Protein AF-A0A381VYI9-F1 (afdb_monomer)

pLDDT: mean 92.24, std 7.21, range [46.97, 98.44]

Organism: NCBI:txid408172

Radius of gyration: 20.83 Å; Cα contacts (8 Å, |Δi|>4): 143; chains: 1; bounding box: 58×43×57 Å

Foldseek 3Di:
DDDPDPDDDCVVVVVCVPDPVNVVVLVLLLVLLQLLLVLLLVLLLVLLCCLQPDDDPCSVVVLVVLCVLVVDDPVVLVVVLVVVCVVVVHDDDSVSLSVSLNSNLNNVSNVLQNVQSNVDDCVQLVVCVVVPDDPVCSCVPPVCVSCVVSSVVSSVVSSVVSSPPD

Nearest PDB structures (foldseek):
  8y5f-assembly1_C  TM=9.097E-01  e=6.927E-09  Escherichia coli
  7cad-assembly1_B  TM=8.964E-01  e=6.594E-07  Mycolicibacterium smegmatis MC2 155
  8ja7-assembly1_B  TM=8.468E-01  e=1.672E-06  Mycobacterium tuberculosis H37Rv
  8hpn-assembly1_B  TM=8.711E-01  e=1.516E-06  Mycolicibacterium smegmatis MC2 155
  8hpr-assembly1_B  TM=8.468E-01  e=4.454E-05  Mycolicibacterium smegmatis MC2 155

InterPro domains:
  IPR000515 ABC transporter type 1, transmembrane domain MetI-like [PF00528] (41-165)
  IPR000515 ABC transporter type 1, transmembrane domain MetI-like [PS50928] (26-166)
  IPR000515 ABC transporter type 1, transmembrane domain MetI-like [cd06261] (26-166)
  IPR035906 MetI-like superfamily [G3DSA:1.10.3720.10] (1-166)
  IPR035906 MetI-like superfamily [SSF161098] (3-166)
  IPR051789 Bacterial Polyamine Transport Permease [PTHR43848] (4-166)

Solvent-accessible surface area (backbone atoms only — not comparable to full-atom values): 9021 Å² total; per-residue (Å²): 136,81,75,94,69,89,68,96,69,66,62,63,58,56,54,53,72,68,36,63,71,58,53,54,51,50,53,48,40,52,51,36,9,53,53,18,10,52,51,15,32,54,52,10,50,55,49,20,48,49,69,69,75,52,88,64,87,62,55,69,58,55,52,50,60,53,41,44,55,76,74,49,57,64,69,60,48,53,54,49,51,52,51,48,35,56,77,70,69,50,76,88,45,72,64,56,52,27,53,50,40,22,55,57,30,26,36,59,15,27,55,46,29,32,58,40,52,67,76,46,72,64,64,62,54,51,53,36,42,75,73,68,44,51,77,68,54,32,36,65,72,49,49,45,67,70,35,37,67,34,52,53,50,24,32,55,50,26,23,50,55,39,52,73,55,131

Mean predicted aligned error: 5.41 Å

Structure (mmCIF, N/CA/C/O backbone):
data_AF-A0A381VYI9-F1
#
_entry.id   AF-A0A381VYI9-F1
#
loop_
_atom_site.group_PDB
_atom_site.id
_atom_site.type_symbol
_atom_site.label_atom_id
_atom_site.label_alt_id
_atom_site.label_comp_id
_atom_site.label_asym_id
_atom_site.label_entity_id
_atom_site.label_seq_id
_atom_site.pdbx_PDB_ins_code
_atom_site.Cartn_x
_atom_site.Cartn_y
_atom_site.Cartn_z
_atom_site.occupancy
_atom_site.B_iso_or_equiv
_atom_site.auth_seq_id
_atom_site.auth_comp_id
_atom_site.auth_asym_id
_atom_site.auth_atom_id
_atom_site.pdbx_PDB_model_num
ATOM 1 N N . MET A 1 1 ? 30.958 20.233 -20.851 1.00 46.97 1 MET A N 1
ATOM 2 C CA . MET A 1 1 ? 29.824 19.378 -21.259 1.00 46.97 1 MET A CA 1
ATOM 3 C C . MET A 1 1 ? 28.893 20.233 -22.103 1.00 46.97 1 MET A C 1
ATOM 5 O O . MET A 1 1 ? 28.283 21.141 -21.559 1.00 46.97 1 MET A O 1
ATOM 9 N N . GLN A 1 2 ? 28.881 20.048 -23.426 1.00 60.47 2 GLN A N 1
ATOM 10 C CA . GLN A 1 2 ? 27.918 20.734 -24.294 1.00 60.47 2 GLN A CA 1
ATOM 11 C C . GLN A 1 2 ? 26.556 20.057 -24.148 1.00 60.47 2 GLN A C 1
ATOM 13 O O . GLN A 1 2 ? 26.469 18.829 -24.145 1.00 60.47 2 GLN A O 1
ATOM 18 N N . PHE A 1 3 ? 25.509 20.863 -23.998 1.00 66.25 3 PHE A N 1
ATOM 19 C CA . PHE A 1 3 ? 24.137 20.375 -23.984 1.00 66.25 3 PHE A CA 1
ATOM 20 C C . PHE A 1 3 ? 23.830 19.711 -25.346 1.00 66.25 3 PHE A C 1
ATOM 22 O O . PHE A 1 3 ? 24.078 20.330 -26.378 1.00 66.25 3 PHE A O 1
ATOM 29 N N . PRO A 1 4 ? 23.296 18.475 -25.393 1.00 70.25 4 PRO A N 1
ATOM 30 C CA . PRO A 1 4 ? 23.114 17.689 -26.628 1.00 70.25 4 PRO A CA 1
ATOM 31 C C . PRO A 1 4 ? 21.932 18.146 -27.511 1.00 70.25 4 PRO A C 1
ATOM 33 O O . PRO A 1 4 ? 21.435 17.390 -28.356 1.00 70.25 4 PRO A O 1
ATOM 36 N N . ILE A 1 5 ? 21.430 19.359 -27.284 1.00 72.69 5 ILE A N 1
ATOM 37 C CA . ILE A 1 5 ? 20.379 20.004 -28.073 1.00 72.69 5 ILE A CA 1
ATOM 38 C C . ILE A 1 5 ? 21.047 21.092 -28.901 1.00 72.69 5 ILE A C 1
ATOM 40 O O . ILE A 1 5 ? 21.306 22.187 -28.415 1.00 72.69 5 ILE A O 1
ATOM 44 N N . THR A 1 6 ? 21.371 20.739 -30.139 1.00 73.50 6 THR A N 1
ATOM 45 C CA . THR A 1 6 ? 21.891 21.664 -31.145 1.00 73.50 6 THR A CA 1
ATOM 46 C C . THR A 1 6 ? 20.772 22.454 -31.822 1.00 73.50 6 THR A C 1
ATOM 48 O O . THR A 1 6 ? 21.005 23.608 -32.144 1.00 73.50 6 THR A O 1
ATOM 51 N N . ASP A 1 7 ? 19.558 21.891 -31.933 1.00 78.69 7 ASP A N 1
ATOM 52 C CA . ASP A 1 7 ? 18.386 22.528 -32.554 1.00 78.69 7 ASP A CA 1
ATOM 53 C C . ASP A 1 7 ? 17.057 22.037 -31.945 1.00 78.69 7 ASP A C 1
ATOM 55 O O . ASP A 1 7 ? 16.958 20.913 -31.435 1.00 78.69 7 ASP A O 1
ATOM 59 N N . TRP A 1 8 ? 16.005 22.860 -32.039 1.00 83.06 8 TRP A N 1
ATOM 60 C CA . TRP A 1 8 ? 14.633 22.466 -31.704 1.00 83.06 8 TRP A CA 1
ATOM 61 C C . TRP A 1 8 ? 14.066 21.570 -32.812 1.00 83.06 8 TRP A C 1
ATOM 63 O O . TRP A 1 8 ? 13.789 22.037 -33.914 1.00 83.06 8 TRP A O 1
ATOM 73 N N . THR A 1 9 ? 13.877 20.278 -32.529 1.00 86.94 9 THR A N 1
ATOM 74 C CA . THR A 1 9 ? 13.338 19.311 -33.499 1.00 86.94 9 THR A CA 1
ATOM 75 C C . THR A 1 9 ? 12.298 18.381 -32.878 1.00 86.94 9 THR A C 1
ATOM 77 O O . THR A 1 9 ? 12.468 17.873 -31.768 1.00 86.94 9 THR A O 1
ATOM 80 N N . PHE A 1 10 ? 11.228 18.106 -33.629 1.00 87.75 10 PHE A N 1
ATOM 81 C CA . PHE A 1 10 ? 10.225 17.095 -33.278 1.00 87.75 10 PHE A CA 1
ATOM 82 C C . PHE A 1 10 ? 10.628 15.671 -33.697 1.00 87.75 10 PHE A C 1
ATOM 84 O O . PHE A 1 10 ? 9.974 14.700 -33.314 1.00 87.75 10 PHE A O 1
ATOM 91 N N . GLU A 1 11 ? 11.727 15.509 -34.438 1.00 85.88 11 GLU A N 1
ATOM 92 C CA . GLU A 1 11 ? 12.164 14.223 -34.994 1.00 85.88 11 GLU A CA 1
ATOM 93 C C . GLU A 1 11 ? 12.444 13.172 -33.911 1.00 85.88 11 GLU A C 1
ATOM 95 O O . GLU A 1 11 ? 12.132 11.990 -34.080 1.00 85.88 11 GLU A O 1
ATOM 100 N N . ARG A 1 12 ? 12.957 13.601 -32.749 1.00 83.94 12 ARG A N 1
ATOM 101 C CA . ARG A 1 12 ? 13.206 12.716 -31.602 1.00 83.94 12 ARG A CA 1
ATOM 102 C C . ARG A 1 12 ? 11.906 12.154 -31.022 1.00 83.94 12 ARG A C 1
ATOM 104 O O . ARG A 1 12 ? 11.864 10.964 -30.726 1.00 83.94 12 ARG A O 1
ATOM 111 N N . TYR A 1 13 ? 10.841 12.956 -30.939 1.00 86.06 13 TYR A N 1
ATOM 112 C CA . TYR A 1 13 ? 9.521 12.504 -30.481 1.00 86.06 13 TYR A CA 1
ATOM 113 C C . TYR A 1 13 ? 8.880 11.534 -31.477 1.00 86.06 13 TYR A C 1
ATOM 115 O O . TYR A 1 13 ? 8.360 10.496 -31.077 1.00 86.06 13 TYR A O 1
ATOM 123 N N . VAL A 1 14 ? 8.989 11.807 -32.783 1.00 86.56 14 VAL A N 1
ATOM 124 C CA . VAL A 1 14 ? 8.497 10.893 -33.831 1.00 86.56 14 VAL A CA 1
ATOM 125 C C . VAL A 1 14 ? 9.266 9.568 -33.811 1.00 86.56 14 VAL A C 1
ATOM 127 O O . VAL A 1 14 ? 8.673 8.496 -33.917 1.00 86.56 14 VAL A O 1
ATOM 130 N N . THR A 1 15 ? 10.587 9.624 -33.642 1.00 85.31 15 THR A N 1
ATOM 131 C CA . THR A 1 15 ? 11.445 8.433 -33.551 1.00 85.31 15 THR A CA 1
ATOM 132 C C . THR A 1 15 ? 11.149 7.633 -32.287 1.00 85.31 15 THR A C 1
ATOM 134 O O . THR A 1 15 ? 11.076 6.408 -32.340 1.00 85.31 15 THR A O 1
ATOM 137 N N . MET A 1 16 ? 10.939 8.313 -31.159 1.00 85.25 16 MET A N 1
ATOM 138 C CA . MET A 1 16 ? 10.521 7.715 -29.894 1.00 85.25 16 MET A CA 1
ATOM 139 C C . MET A 1 16 ? 9.175 6.997 -30.047 1.00 85.25 16 MET A C 1
ATOM 141 O O . MET A 1 16 ? 9.061 5.831 -29.679 1.00 85.25 16 MET A O 1
ATOM 145 N N . TRP A 1 17 ? 8.191 7.653 -30.667 1.00 88.75 17 TRP A N 1
ATOM 146 C CA . TRP A 1 17 ? 6.854 7.099 -30.880 1.00 88.75 17 TRP A CA 1
ATOM 147 C C . TRP A 1 17 ? 6.850 5.843 -31.760 1.00 88.75 17 TRP A C 1
ATOM 149 O O . TRP A 1 17 ? 6.002 4.971 -31.596 1.00 88.75 17 TRP A O 1
ATOM 159 N N . LYS A 1 18 ? 7.811 5.701 -32.677 1.00 88.69 18 LYS A N 1
ATOM 160 C CA . LYS A 1 18 ? 7.937 4.510 -33.534 1.00 88.69 18 LYS A CA 1
ATOM 161 C C . LYS A 1 18 ? 8.593 3.310 -32.837 1.00 88.69 18 LYS A C 1
ATOM 163 O O . LYS A 1 18 ? 8.559 2.208 -33.381 1.00 88.69 18 LYS A O 1
ATOM 168 N N . LYS A 1 19 ? 9.208 3.484 -31.661 1.00 88.81 19 LYS A N 1
ATOM 169 C CA . LYS A 1 19 ? 9.897 2.396 -30.949 1.00 88.81 19 LYS A CA 1
ATOM 170 C C . LYS A 1 19 ? 8.903 1.560 -30.141 1.00 88.81 19 LYS A C 1
ATOM 172 O O . LYS A 1 19 ? 8.521 1.940 -29.041 1.00 88.81 19 LYS A O 1
ATOM 177 N N . THR A 1 20 ? 8.565 0.373 -30.641 1.00 86.12 20 THR A N 1
ATOM 178 C CA . THR A 1 20 ? 7.674 -0.595 -29.966 1.00 86.12 20 THR A CA 1
ATOM 179 C C . THR A 1 20 ? 8.136 -0.960 -28.556 1.00 86.12 20 THR A C 1
ATOM 181 O O . THR A 1 20 ? 7.342 -0.900 -27.628 1.00 86.12 20 THR A O 1
ATOM 184 N N . LYS A 1 21 ? 9.441 -1.196 -28.359 1.00 88.25 21 LYS A N 1
ATOM 185 C CA . LYS A 1 21 ? 10.011 -1.515 -27.036 1.00 88.25 21 LYS A CA 1
ATOM 186 C C . LYS A 1 21 ? 9.734 -0.456 -25.966 1.00 88.25 21 LYS A C 1
ATOM 188 O O . LYS A 1 21 ? 9.648 -0.792 -24.792 1.00 88.25 21 LYS A O 1
ATOM 193 N N . LEU A 1 22 ? 9.638 0.817 -26.356 1.00 88.12 22 LEU A N 1
ATOM 194 C CA . LEU A 1 22 ? 9.351 1.889 -25.407 1.00 88.12 22 LEU A CA 1
ATOM 195 C C . LEU A 1 22 ? 7.891 1.840 -24.952 1.00 88.12 22 LEU A C 1
ATOM 197 O O . LEU A 1 22 ? 7.618 2.028 -23.773 1.00 88.12 22 LEU A O 1
ATOM 201 N N . HIS A 1 23 ? 6.974 1.543 -25.874 1.00 89.81 23 HIS A N 1
ATOM 202 C CA . HIS A 1 23 ? 5.571 1.315 -25.537 1.00 89.81 23 HIS A CA 1
ATOM 203 C C . HIS A 1 23 ? 5.418 0.093 -24.636 1.00 89.81 23 HIS A C 1
ATOM 205 O O . HIS A 1 23 ? 4.721 0.170 -23.631 1.00 89.81 23 HIS A O 1
ATOM 211 N N . ASP A 1 24 ? 6.119 -1.003 -24.939 1.00 90.50 24 ASP A N 1
ATOM 212 C CA . ASP A 1 24 ? 6.087 -2.217 -24.117 1.00 90.50 24 ASP A CA 1
ATOM 213 C C . ASP A 1 24 ? 6.568 -1.947 -22.683 1.00 90.50 24 ASP A C 1
ATOM 215 O O . ASP A 1 24 ? 5.912 -2.362 -21.726 1.00 90.50 24 ASP A O 1
ATOM 219 N N . ALA A 1 25 ? 7.670 -1.204 -22.527 1.00 90.50 25 ALA A N 1
ATOM 220 C CA . ALA A 1 25 ? 8.182 -0.789 -21.222 1.00 90.50 25 ALA A CA 1
ATOM 221 C C . ALA A 1 25 ? 7.199 0.137 -20.488 1.00 90.50 25 ALA A C 1
ATOM 223 O O . ALA A 1 25 ? 6.888 -0.099 -19.326 1.00 90.50 25 ALA A O 1
ATOM 224 N N . LEU A 1 26 ? 6.632 1.131 -21.179 1.00 91.69 26 LEU A N 1
ATOM 225 C CA . LEU A 1 26 ? 5.636 2.036 -20.604 1.00 91.69 26 LEU A CA 1
ATOM 226 C C . LEU A 1 26 ? 4.411 1.271 -20.083 1.00 91.69 26 LEU A C 1
ATOM 228 O O . LEU A 1 26 ? 3.967 1.489 -18.957 1.00 91.69 26 LEU A O 1
ATOM 232 N N . PHE A 1 27 ? 3.867 0.349 -20.880 1.00 93.25 27 PHE A N 1
ATOM 233 C CA . PHE A 1 27 ? 2.721 -0.457 -20.464 1.00 93.25 27 PHE A CA 1
ATOM 234 C C . PHE A 1 27 ? 3.069 -1.434 -19.341 1.00 93.25 27 PHE A C 1
ATOM 236 O O . PHE A 1 27 ? 2.207 -1.716 -18.507 1.00 93.25 27 PHE A O 1
ATOM 243 N N . ALA A 1 28 ? 4.298 -1.949 -19.299 1.00 93.19 28 ALA A N 1
ATOM 244 C CA . ALA A 1 28 ? 4.787 -2.739 -18.177 1.00 93.19 28 ALA A CA 1
ATOM 245 C C . ALA A 1 28 ? 4.793 -1.910 -16.880 1.00 93.19 28 ALA A C 1
ATOM 247 O O . ALA A 1 28 ? 4.168 -2.335 -15.909 1.00 93.19 28 ALA A O 1
ATOM 248 N N . SER A 1 29 ? 5.377 -0.706 -16.887 1.00 94.19 29 SER A N 1
ATOM 249 C CA . SER A 1 29 ? 5.413 0.193 -15.723 1.00 94.19 29 SER A CA 1
ATOM 250 C C . SER A 1 29 ? 4.017 0.619 -15.269 1.00 94.19 29 SER A C 1
ATOM 252 O O . SER A 1 29 ? 3.718 0.569 -14.080 1.00 94.19 29 SER A O 1
ATOM 254 N N . ILE A 1 30 ? 3.112 0.954 -16.200 1.00 95.62 30 ILE A N 1
ATOM 255 C CA . ILE A 1 30 ? 1.715 1.282 -15.863 1.00 95.62 30 ILE A CA 1
ATOM 256 C C . ILE A 1 30 ? 1.027 0.094 -15.184 1.00 95.62 30 ILE A C 1
ATOM 258 O O . ILE A 1 30 ? 0.360 0.270 -14.164 1.00 95.62 30 ILE A O 1
ATOM 262 N N . LYS A 1 31 ? 1.180 -1.123 -15.726 1.00 95.94 31 LYS A N 1
ATOM 263 C CA . LYS A 1 31 ? 0.586 -2.328 -15.130 1.00 95.94 31 LYS A CA 1
ATOM 264 C C . LYS A 1 31 ? 1.123 -2.557 -13.720 1.00 95.94 31 LYS A C 1
ATOM 266 O O . LYS A 1 31 ? 0.322 -2.721 -12.805 1.00 95.94 31 LYS A O 1
ATOM 271 N N . VAL A 1 32 ? 2.445 -2.532 -13.545 1.00 96.75 32 VAL A N 1
ATOM 272 C CA . VAL A 1 32 ? 3.086 -2.696 -12.232 1.00 96.75 32 VAL A CA 1
ATOM 273 C C . VAL A 1 32 ? 2.584 -1.634 -11.258 1.00 96.75 32 VAL A C 1
ATOM 275 O O . VAL A 1 32 ? 2.101 -1.994 -10.190 1.00 96.75 32 VAL A O 1
ATOM 278 N N . GLY A 1 33 ? 2.587 -0.357 -11.651 1.00 96.94 33 GLY A N 1
ATOM 279 C CA . GLY A 1 33 ? 2.124 0.753 -10.820 1.00 96.94 33 GLY A CA 1
ATOM 280 C C . GLY A 1 33 ? 0.673 0.614 -10.367 1.00 96.94 33 GLY A C 1
ATOM 281 O O . GLY A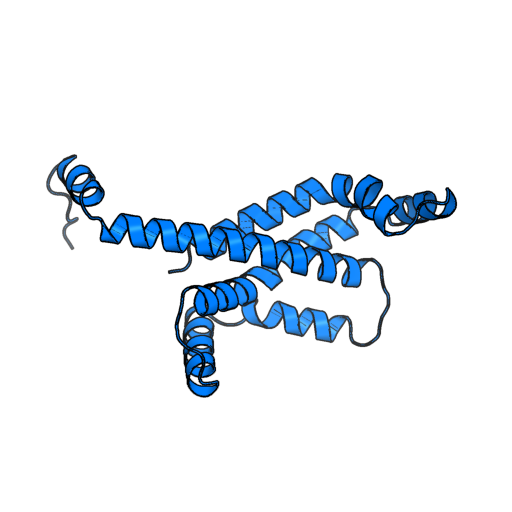 1 33 ? 0.365 0.830 -9.194 1.00 96.94 33 GLY A 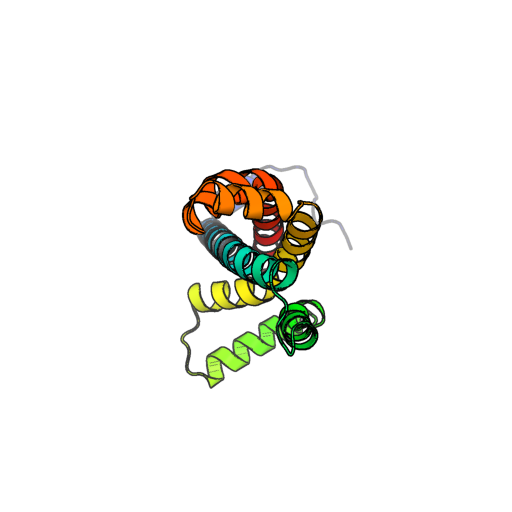O 1
ATOM 282 N N . ILE A 1 34 ? -0.233 0.202 -11.258 1.00 97.69 34 ILE A N 1
ATOM 283 C CA . ILE A 1 34 ? -1.643 -0.026 -10.905 1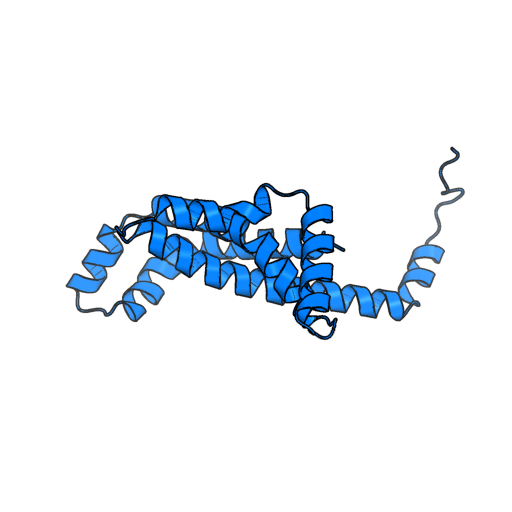.00 97.69 34 ILE A CA 1
ATOM 284 C C . ILE A 1 34 ? -1.768 -1.169 -9.895 1.00 97.69 34 ILE A C 1
ATOM 286 O O . ILE A 1 34 ? -2.420 -1.008 -8.865 1.00 97.69 34 ILE A O 1
ATOM 290 N N . PHE A 1 35 ? -1.146 -2.321 -10.154 1.00 97.88 35 PHE A N 1
ATOM 291 C CA . PHE A 1 35 ? -1.263 -3.460 -9.242 1.00 97.88 35 PHE A CA 1
ATOM 292 C C . PHE A 1 35 ? -0.590 -3.190 -7.896 1.00 97.88 35 PHE A C 1
ATOM 294 O O . PHE A 1 35 ? -1.181 -3.486 -6.857 1.00 97.88 35 PHE A O 1
ATOM 301 N N . ALA A 1 36 ? 0.600 -2.590 -7.905 1.00 97.81 36 ALA A N 1
ATOM 302 C CA . ALA A 1 36 ? 1.322 -2.237 -6.695 1.00 97.81 36 ALA A CA 1
ATOM 303 C C . ALA A 1 36 ? 0.508 -1.268 -5.837 1.00 97.81 36 ALA A C 1
ATOM 305 O O . ALA A 1 36 ? 0.258 -1.578 -4.676 1.00 97.81 36 ALA A O 1
ATOM 306 N N . SER A 1 37 ? 0.013 -0.170 -6.420 1.00 98.12 37 SER A N 1
ATOM 307 C CA . SER A 1 37 ? -0.761 0.848 -5.698 1.00 98.12 37 SER A CA 1
ATOM 308 C C . SER A 1 37 ? -2.072 0.325 -5.115 1.00 98.12 37 SER A C 1
ATOM 310 O O . SER A 1 37 ? -2.404 0.613 -3.960 1.00 98.12 37 SER A O 1
ATOM 312 N N . VAL A 1 38 ? -2.820 -0.474 -5.882 1.00 98.44 38 VAL A N 1
ATOM 313 C CA . VAL A 1 38 ? -4.081 -1.070 -5.424 1.00 98.44 38 VAL A CA 1
ATOM 314 C C . VAL A 1 38 ? -3.824 -2.041 -4.280 1.00 98.44 38 VAL A C 1
ATOM 316 O O . VAL A 1 38 ? -4.464 -1.936 -3.233 1.00 98.44 38 VAL A O 1
ATOM 319 N N . ILE A 1 39 ? -2.871 -2.961 -4.442 1.00 98.44 39 ILE A N 1
ATOM 320 C CA . ILE A 1 39 ? -2.594 -3.984 -3.431 1.00 98.44 39 ILE A CA 1
ATOM 321 C C . ILE A 1 39 ? -1.996 -3.347 -2.173 1.00 98.44 39 ILE A C 1
ATOM 323 O O . ILE A 1 39 ? -2.465 -3.640 -1.073 1.00 98.44 39 ILE A O 1
ATOM 327 N N . SER A 1 40 ? -1.028 -2.434 -2.307 1.00 98.25 40 SER A N 1
ATOM 328 C CA . SER A 1 40 ? -0.448 -1.728 -1.161 1.00 98.25 40 SER A CA 1
ATOM 329 C C . SER A 1 40 ? -1.495 -0.900 -0.425 1.00 98.25 40 SER A C 1
ATOM 331 O O . SER A 1 40 ? -1.481 -0.886 0.799 1.00 98.25 40 SER A O 1
ATOM 333 N N . THR A 1 41 ? -2.438 -0.273 -1.138 1.00 98.25 41 THR A N 1
ATOM 334 C CA . THR A 1 41 ? -3.531 0.484 -0.512 1.00 98.25 41 THR A CA 1
ATOM 335 C C . THR A 1 41 ? -4.507 -0.419 0.226 1.00 98.25 41 THR A C 1
ATOM 337 O O . THR A 1 41 ? -4.880 -0.108 1.353 1.00 98.25 41 THR A O 1
ATOM 340 N N . ILE A 1 42 ? -4.891 -1.562 -0.345 1.00 98.00 42 ILE A N 1
ATOM 341 C CA . ILE A 1 42 ? -5.751 -2.532 0.348 1.00 98.00 42 ILE A CA 1
ATOM 342 C C . ILE A 1 42 ? -5.071 -3.021 1.631 1.00 98.00 42 ILE A C 1
ATOM 344 O O . ILE A 1 42 ? -5.675 -2.979 2.704 1.00 98.00 42 ILE A O 1
ATOM 348 N N . LEU A 1 43 ? -3.802 -3.430 1.547 1.00 98.31 43 LEU A N 1
ATOM 349 C CA . LEU A 1 43 ? -3.021 -3.841 2.715 1.00 98.31 43 LEU A CA 1
ATOM 350 C C . LEU A 1 43 ? -2.870 -2.694 3.722 1.00 98.31 43 LEU A C 1
ATOM 352 O O . LEU A 1 43 ? -3.033 -2.901 4.923 1.00 98.31 43 LEU A O 1
ATOM 356 N N . GLY A 1 44 ? -2.637 -1.477 3.236 1.00 97.81 44 GLY A N 1
ATOM 357 C CA . GLY A 1 44 ? -2.556 -0.266 4.036 1.00 97.81 44 GLY A CA 1
ATOM 358 C C . GLY A 1 44 ? -3.843 0.023 4.801 1.00 97.81 44 GLY A C 1
ATOM 359 O O . GLY A 1 44 ? -3.772 0.362 5.976 1.00 97.81 44 GLY A O 1
ATOM 360 N N . ILE A 1 45 ? -5.021 -0.183 4.197 1.00 96.62 45 ILE A N 1
ATOM 361 C CA . ILE A 1 45 ? -6.322 -0.021 4.869 1.00 96.62 45 ILE A CA 1
ATOM 362 C C . ILE A 1 45 ? -6.442 -1.028 6.013 1.00 96.62 45 ILE A C 1
ATOM 364 O O . ILE A 1 45 ? -6.837 -0.659 7.120 1.00 96.62 45 ILE A O 1
ATOM 368 N N . LEU A 1 46 ? -6.087 -2.292 5.761 1.00 95.81 46 LEU A N 1
ATOM 369 C CA . LEU A 1 46 ? -6.150 -3.351 6.769 1.00 95.81 46 LEU A CA 1
ATOM 370 C C . LEU A 1 46 ? -5.222 -3.050 7.947 1.00 95.81 46 LEU A C 1
ATOM 372 O O . LEU A 1 46 ? -5.654 -3.094 9.100 1.00 95.81 46 LEU A O 1
ATOM 376 N N . VAL A 1 47 ? -3.970 -2.692 7.659 1.00 96.62 47 VAL A N 1
ATOM 377 C CA . VAL A 1 47 ? -2.978 -2.337 8.675 1.00 96.62 47 VAL A CA 1
ATOM 378 C C . VAL A 1 47 ? -3.408 -1.079 9.421 1.00 96.62 47 VAL A C 1
ATOM 380 O O . VAL A 1 47 ? -3.450 -1.098 10.645 1.00 96.62 47 VAL A O 1
ATOM 383 N N . ALA A 1 48 ? -3.775 -0.001 8.731 1.00 95.81 48 ALA A N 1
ATOM 384 C CA . ALA A 1 48 ? -4.170 1.252 9.368 1.00 95.81 48 ALA A CA 1
ATOM 385 C C . ALA A 1 48 ? -5.383 1.067 10.280 1.00 95.81 48 ALA A C 1
ATOM 387 O O . ALA A 1 48 ? -5.375 1.533 11.419 1.00 95.81 48 ALA A O 1
ATOM 388 N N . ARG A 1 49 ? -6.397 0.316 9.838 1.00 93.06 49 ARG A N 1
ATOM 389 C CA . ARG A 1 49 ? -7.553 -0.022 10.673 1.00 93.06 49 ARG A CA 1
ATOM 390 C C . ARG A 1 49 ? -7.146 -0.869 11.878 1.00 93.06 49 ARG A C 1
ATOM 392 O O . ARG A 1 49 ? -7.567 -0.568 12.992 1.00 93.06 49 ARG A O 1
ATOM 399 N N . ALA A 1 50 ? -6.300 -1.885 11.690 1.00 93.94 50 ALA A N 1
ATOM 400 C CA . ALA A 1 50 ? -5.774 -2.695 12.789 1.00 93.94 50 ALA A CA 1
ATOM 401 C C . ALA A 1 50 ? -5.037 -1.826 13.825 1.00 93.94 50 ALA A C 1
ATOM 403 O O . ALA A 1 50 ? -5.286 -1.928 15.026 1.00 93.94 50 ALA A O 1
ATOM 404 N N . MET A 1 51 ? -4.184 -0.918 13.349 1.00 94.62 51 MET A N 1
ATOM 405 C CA . MET A 1 51 ? -3.377 -0.029 14.180 1.00 94.62 51 MET A CA 1
ATOM 406 C C . MET A 1 51 ? -4.199 1.062 14.867 1.00 94.62 51 MET A C 1
ATOM 408 O O . MET A 1 51 ? -3.819 1.502 15.942 1.00 94.62 51 MET A O 1
ATOM 412 N N . THR A 1 52 ? -5.314 1.519 14.310 1.00 92.50 52 THR A N 1
ATOM 413 C CA . THR A 1 52 ? -6.083 2.636 14.893 1.00 92.50 52 THR A CA 1
ATOM 414 C C . THR A 1 52 ? -7.286 2.185 15.711 1.00 92.50 52 THR A C 1
ATOM 416 O O . THR A 1 52 ? -7.723 2.916 16.596 1.00 92.50 52 THR A O 1
ATOM 419 N N . ARG A 1 53 ? -7.829 0.989 15.448 1.00 88.56 53 ARG A N 1
ATOM 420 C CA . ARG A 1 53 ? -9.069 0.514 16.084 1.00 88.56 53 ARG A CA 1
ATOM 421 C C . ARG A 1 53 ? -8.869 -0.559 17.143 1.00 88.56 53 ARG A C 1
ATOM 423 O O . ARG A 1 53 ? -9.736 -0.703 18.000 1.00 88.56 53 ARG A O 1
ATOM 430 N N . TYR A 1 54 ? -7.742 -1.270 17.126 1.00 88.81 54 TYR A N 1
ATOM 431 C CA . TYR A 1 54 ? -7.497 -2.382 18.041 1.00 88.81 54 TYR A CA 1
ATOM 432 C C . TYR A 1 54 ? -6.278 -2.147 18.937 1.00 88.81 54 TYR A C 1
ATOM 434 O O . TYR A 1 54 ? -5.269 -1.548 18.549 1.00 88.81 54 TYR A O 1
ATOM 442 N N . LEU A 1 55 ? -6.379 -2.663 20.161 1.00 87.69 55 LEU A N 1
ATOM 443 C CA . LEU A 1 55 ? -5.277 -2.775 21.109 1.00 87.69 55 LEU A CA 1
ATOM 444 C C . LEU A 1 55 ? -4.829 -4.237 21.125 1.00 87.69 55 LEU A C 1
ATOM 446 O O . LEU A 1 55 ? -5.603 -5.117 21.488 1.00 87.69 55 LEU A O 1
ATOM 450 N N . PHE A 1 56 ? -3.595 -4.499 20.705 1.00 93.25 56 PHE A N 1
ATOM 451 C CA . PHE A 1 56 ? -3.028 -5.846 20.661 1.00 93.25 56 PHE A CA 1
ATOM 452 C C . PHE A 1 56 ? -1.530 -5.812 21.014 1.00 93.25 56 PHE A C 1
ATOM 454 O O . PHE A 1 56 ? -0.876 -4.773 20.832 1.00 93.25 56 PHE A O 1
ATOM 461 N N . PRO A 1 57 ? -0.967 -6.913 21.551 1.00 92.06 57 PRO A N 1
ATOM 462 C CA . PRO A 1 57 ? 0.448 -6.970 21.909 1.00 92.06 57 PRO A CA 1
ATOM 463 C C . PRO A 1 57 ? 1.344 -6.818 20.667 1.0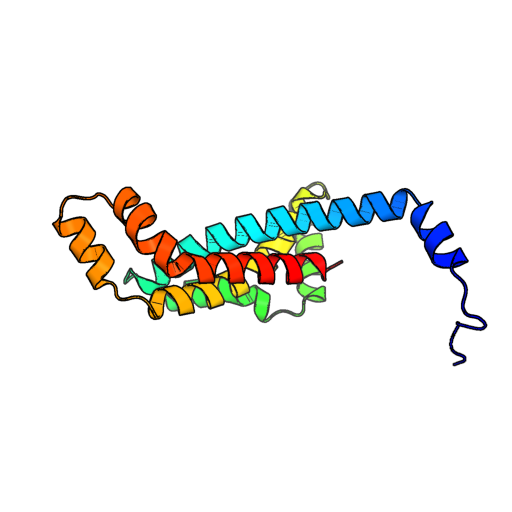0 92.06 57 PRO A C 1
ATOM 465 O O . PRO A 1 57 ? 0.959 -7.187 19.565 1.00 92.06 57 PRO A O 1
ATOM 468 N N . PHE A 1 58 ? 2.551 -6.266 20.833 1.00 93.94 58 PHE A N 1
ATOM 469 C CA . PHE A 1 58 ? 3.543 -6.048 19.758 1.00 93.94 58 PHE A CA 1
ATOM 470 C C . PHE A 1 58 ? 3.165 -5.057 18.645 1.00 93.94 58 PHE A C 1
ATOM 472 O O . PHE A 1 58 ? 3.895 -4.941 17.663 1.00 93.94 58 PHE A O 1
ATOM 479 N N . LYS A 1 59 ? 2.100 -4.266 18.809 1.00 93.12 59 LYS A N 1
ATOM 480 C CA . LYS A 1 59 ? 1.677 -3.226 17.852 1.00 93.12 59 LYS A CA 1
ATOM 481 C C . LYS A 1 59 ? 2.828 -2.362 17.308 1.00 93.12 59 LYS A C 1
ATOM 483 O O . LYS A 1 59 ? 2.950 -2.182 16.100 1.00 93.12 59 LYS A O 1
ATOM 488 N N . LYS A 1 60 ? 3.705 -1.869 18.193 1.00 93.12 60 LYS A N 1
ATOM 489 C CA . LYS A 1 60 ? 4.874 -1.053 17.810 1.00 93.12 60 LYS A CA 1
ATOM 490 C C . LYS A 1 60 ? 5.894 -1.834 16.981 1.00 93.12 60 LYS A C 1
ATOM 492 O O . LYS A 1 60 ? 6.446 -1.283 16.039 1.00 93.12 60 LYS A O 1
ATOM 497 N N . SER A 1 61 ? 6.129 -3.101 17.315 1.00 95.75 61 SER A N 1
ATOM 498 C CA . SER A 1 61 ? 7.060 -3.967 16.586 1.00 95.75 61 SER A CA 1
ATOM 499 C C . SER A 1 61 ? 6.538 -4.296 15.190 1.00 95.75 61 SER A C 1
ATOM 501 O O . SER A 1 61 ? 7.300 -4.223 14.233 1.00 95.75 61 SER A O 1
ATOM 503 N N . VAL A 1 62 ? 5.238 -4.588 15.056 1.00 95.38 62 VAL A N 1
ATOM 504 C CA . VAL A 1 62 ? 4.597 -4.822 13.750 1.00 95.38 62 VAL A CA 1
ATOM 505 C C . VAL A 1 62 ? 4.681 -3.572 12.881 1.00 95.38 62 VAL A C 1
ATOM 507 O O . VAL A 1 62 ? 5.096 -3.657 11.729 1.00 95.38 62 VAL A O 1
ATOM 510 N N . LEU A 1 63 ? 4.347 -2.403 13.438 1.00 95.44 63 LEU A N 1
ATOM 511 C CA . LEU A 1 63 ? 4.473 -1.142 12.712 1.00 95.44 63 LEU A CA 1
ATOM 512 C C . LEU A 1 63 ? 5.929 -0.874 12.308 1.00 95.44 63 LEU A C 1
ATOM 514 O O . LEU A 1 63 ? 6.183 -0.536 11.160 1.00 95.44 63 LEU A O 1
ATOM 518 N N . GLY A 1 64 ? 6.884 -1.086 13.217 1.00 95.88 64 GLY A N 1
ATOM 519 C CA . GLY A 1 64 ? 8.310 -0.951 12.928 1.00 95.88 64 GLY A CA 1
ATOM 520 C C . GLY A 1 64 ? 8.764 -1.851 11.780 1.00 95.88 64 GLY A C 1
ATOM 521 O O . GLY A 1 64 ? 9.447 -1.374 10.882 1.00 95.88 64 GLY A O 1
ATOM 522 N N . PHE A 1 65 ? 8.327 -3.115 11.761 1.00 95.69 65 PHE A N 1
ATOM 523 C CA . PHE A 1 65 ? 8.637 -4.058 10.683 1.00 95.69 65 PHE A CA 1
ATOM 524 C C . PHE A 1 65 ? 8.083 -3.599 9.329 1.00 95.69 65 PHE A C 1
ATOM 526 O O . PHE A 1 65 ? 8.792 -3.635 8.330 1.00 95.69 65 PHE A O 1
ATOM 533 N N . ILE A 1 66 ? 6.840 -3.110 9.303 1.00 96.38 66 ILE A N 1
ATOM 534 C CA . ILE A 1 66 ? 6.205 -2.569 8.091 1.00 96.38 66 ILE A CA 1
ATOM 535 C C . ILE A 1 66 ? 6.942 -1.328 7.573 1.00 96.38 66 ILE A C 1
ATOM 537 O O . ILE A 1 66 ? 6.989 -1.113 6.366 1.00 96.38 66 ILE A O 1
ATOM 541 N N . MET A 1 67 ? 7.528 -0.530 8.467 1.00 96.31 67 MET A N 1
ATOM 542 C CA . MET A 1 67 ? 8.286 0.672 8.109 1.00 96.31 67 MET A CA 1
ATOM 543 C C . MET A 1 67 ? 9.728 0.388 7.677 1.00 96.31 67 MET A C 1
ATOM 545 O O . MET A 1 67 ? 10.359 1.275 7.108 1.00 96.31 67 MET A O 1
ATOM 549 N N . LEU A 1 68 ? 10.255 -0.824 7.898 1.00 94.94 68 LEU A N 1
ATOM 550 C CA . LEU A 1 68 ? 11.639 -1.167 7.549 1.00 94.94 68 LEU A CA 1
ATOM 551 C C . LEU A 1 68 ? 12.013 -0.840 6.096 1.00 94.94 68 LEU A C 1
ATOM 553 O O . LEU A 1 68 ? 13.070 -0.237 5.916 1.00 94.94 68 LEU A O 1
ATOM 557 N N . PRO A 1 69 ? 11.195 -1.161 5.070 1.00 92.12 69 PRO A N 1
ATOM 558 C CA . PRO A 1 69 ? 11.553 -0.876 3.681 1.00 92.12 69 PRO A CA 1
ATOM 559 C C . PRO A 1 69 ? 11.817 0.609 3.413 1.00 92.12 69 PRO A C 1
ATOM 561 O O . PRO A 1 69 ? 12.657 0.925 2.584 1.00 92.12 69 PRO A O 1
ATOM 564 N N . MET A 1 70 ? 11.169 1.516 4.154 1.00 92.69 70 MET A N 1
ATOM 565 C CA . MET A 1 70 ? 11.341 2.968 4.011 1.00 92.69 70 MET A CA 1
ATOM 566 C C . MET A 1 70 ? 12.705 3.464 4.527 1.00 92.69 70 MET A C 1
ATOM 568 O O . MET A 1 70 ? 13.135 4.564 4.192 1.00 92.69 70 MET A O 1
ATOM 572 N N . VAL A 1 71 ? 13.381 2.678 5.371 1.00 93.19 71 VAL A N 1
ATOM 573 C CA . VAL A 1 71 ? 14.690 3.026 5.950 1.00 93.19 71 VAL A CA 1
ATOM 574 C C . VAL A 1 71 ? 15.839 2.580 5.044 1.00 93.19 71 VAL A C 1
ATOM 576 O O . VAL A 1 71 ? 16.913 3.184 5.059 1.00 93.19 71 VAL A O 1
ATOM 579 N N . PHE A 1 72 ? 15.640 1.511 4.272 1.00 90.44 72 PHE A N 1
ATOM 580 C CA . PHE A 1 72 ? 16.666 0.996 3.375 1.00 90.44 72 PHE A CA 1
ATOM 581 C C . PHE A 1 72 ? 16.755 1.846 2.101 1.00 90.44 72 PHE A C 1
ATOM 583 O O . PHE A 1 72 ? 15.726 2.186 1.524 1.00 90.44 72 PHE A O 1
ATOM 590 N N . PRO A 1 73 ? 17.971 2.142 1.608 1.00 91.12 73 PRO A N 1
ATOM 591 C CA . PRO A 1 73 ? 18.142 2.704 0.274 1.00 91.12 73 PRO A CA 1
ATOM 592 C C . PRO A 1 73 ? 17.507 1.801 -0.793 1.00 91.12 73 PRO A C 1
ATOM 594 O O . PRO A 1 73 ? 17.730 0.587 -0.783 1.00 91.12 73 PRO A O 1
ATOM 597 N N . GLU A 1 74 ? 16.780 2.391 -1.741 1.00 86.56 74 GLU A N 1
ATOM 598 C CA . GLU A 1 74 ? 15.996 1.675 -2.765 1.00 86.56 74 GLU A CA 1
ATOM 599 C C . GLU A 1 74 ? 16.844 0.683 -3.566 1.00 86.56 74 GLU A C 1
ATOM 601 O O . GLU A 1 74 ? 16.472 -0.480 -3.706 1.00 86.56 74 GLU A O 1
ATOM 606 N N . ILE A 1 75 ? 18.052 1.084 -3.976 1.00 90.06 75 ILE A N 1
ATOM 607 C CA . ILE A 1 75 ? 18.993 0.214 -4.701 1.00 90.06 75 ILE A CA 1
ATOM 608 C C . ILE A 1 75 ? 19.343 -1.037 -3.883 1.00 90.06 75 ILE A C 1
ATOM 610 O O . ILE A 1 75 ? 19.389 -2.145 -4.420 1.00 90.06 75 ILE A O 1
ATOM 614 N N . ILE A 1 76 ? 19.580 -0.881 -2.576 1.00 93.81 76 ILE A N 1
ATOM 615 C CA . ILE A 1 76 ? 19.897 -2.011 -1.691 1.00 93.81 76 ILE A CA 1
ATOM 616 C C . ILE A 1 76 ? 18.684 -2.936 -1.591 1.00 93.81 76 ILE A C 1
ATOM 618 O O . ILE A 1 76 ? 18.843 -4.158 -1.624 1.00 93.81 76 ILE A O 1
ATOM 622 N N . MET A 1 77 ? 17.478 -2.370 -1.521 1.00 92.69 77 MET A N 1
ATOM 623 C CA . MET A 1 77 ? 16.252 -3.156 -1.465 1.00 92.69 77 MET A CA 1
ATOM 624 C C . MET A 1 77 ? 16.002 -3.921 -2.769 1.00 92.69 77 MET A C 1
ATOM 626 O O . MET A 1 77 ? 15.742 -5.123 -2.725 1.00 92.69 77 MET A O 1
ATOM 630 N N . GLY A 1 78 ? 16.154 -3.269 -3.923 1.00 91.12 78 GLY A N 1
ATOM 631 C CA . GLY A 1 78 ? 15.992 -3.885 -5.239 1.00 91.12 78 GLY A CA 1
ATOM 632 C C . GLY A 1 78 ? 16.973 -5.035 -5.471 1.00 91.12 78 GLY A C 1
ATOM 633 O O . GLY A 1 78 ? 16.566 -6.143 -5.823 1.00 91.12 78 GLY A O 1
ATOM 634 N N . VAL A 1 79 ? 18.262 -4.820 -5.184 1.00 93.44 79 VAL A N 1
ATOM 635 C CA . VAL A 1 79 ? 19.282 -5.878 -5.283 1.00 93.44 79 VAL A CA 1
ATOM 636 C C . VAL A 1 79 ? 19.011 -7.001 -4.279 1.00 93.44 79 VAL A C 1
ATOM 638 O O . VAL A 1 79 ? 19.111 -8.176 -4.631 1.00 93.44 79 VAL A O 1
ATOM 641 N N . GLY A 1 80 ? 18.620 -6.670 -3.047 1.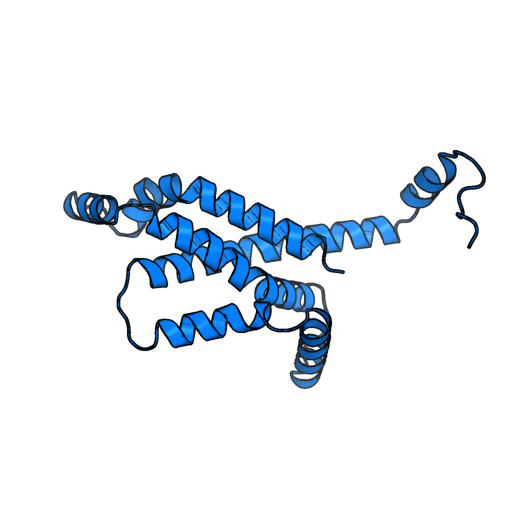00 93.88 80 GLY A N 1
ATOM 642 C CA . GLY A 1 80 ? 18.269 -7.656 -2.025 1.00 93.88 80 GLY A CA 1
ATOM 643 C C . GLY A 1 80 ? 17.090 -8.542 -2.435 1.00 93.88 80 GLY A C 1
ATOM 644 O O . GLY A 1 80 ? 17.161 -9.762 -2.291 1.00 93.88 80 GLY A O 1
ATOM 645 N N . LEU A 1 81 ? 16.037 -7.951 -3.005 1.00 93.00 81 LEU A N 1
ATOM 646 C CA . LEU A 1 81 ? 14.873 -8.673 -3.522 1.00 93.00 81 LEU A CA 1
ATOM 647 C C . LEU A 1 81 ? 15.218 -9.545 -4.730 1.00 93.00 81 LEU A C 1
ATOM 649 O O . LEU A 1 81 ? 14.726 -10.668 -4.822 1.00 93.00 81 LEU A O 1
ATOM 653 N N . LEU A 1 82 ? 16.082 -9.067 -5.629 1.00 93.75 82 LEU A N 1
ATOM 654 C CA . LEU A 1 82 ? 16.572 -9.854 -6.760 1.00 93.75 82 LEU A CA 1
ATOM 655 C C . LEU A 1 82 ? 17.336 -11.093 -6.280 1.00 93.75 82 LEU A C 1
ATOM 657 O O . LEU A 1 82 ? 17.054 -12.207 -6.721 1.00 93.75 82 LEU A O 1
ATOM 661 N N . ILE A 1 83 ? 18.279 -10.903 -5.353 1.00 94.94 83 ILE A N 1
ATOM 662 C CA . ILE A 1 83 ? 19.043 -11.996 -4.749 1.00 94.94 83 ILE A CA 1
ATOM 663 C C . ILE A 1 83 ? 18.083 -12.971 -4.062 1.00 94.94 83 ILE A C 1
ATOM 665 O O . ILE A 1 83 ? 18.151 -14.171 -4.318 1.00 94.94 83 ILE A O 1
ATOM 669 N N . PHE A 1 84 ? 17.144 -12.469 -3.258 1.00 94.44 84 PHE A N 1
ATOM 670 C CA . PHE A 1 84 ? 16.129 -13.291 -2.603 1.00 94.44 84 PHE A CA 1
ATOM 671 C C . PHE A 1 84 ? 15.310 -14.116 -3.602 1.00 94.44 84 PHE A C 1
ATOM 673 O O . PHE A 1 84 ? 15.161 -15.319 -3.405 1.00 94.44 84 PHE A O 1
ATOM 680 N N . ALA A 1 85 ? 14.827 -13.510 -4.690 1.00 94.25 85 ALA A N 1
ATOM 681 C CA . ALA A 1 85 ? 14.051 -14.203 -5.714 1.00 94.25 85 ALA A CA 1
ATOM 682 C C . ALA A 1 85 ? 14.852 -15.346 -6.357 1.00 94.25 85 ALA A C 1
ATOM 684 O O . ALA A 1 85 ? 14.330 -16.450 -6.508 1.00 94.25 85 ALA A O 1
ATOM 685 N N . ILE A 1 86 ? 16.132 -15.114 -6.666 1.00 94.56 86 ILE A N 1
ATOM 686 C CA . ILE A 1 86 ? 17.026 -16.140 -7.218 1.00 94.56 86 ILE A CA 1
ATOM 687 C C . ILE A 1 86 ? 17.250 -17.270 -6.204 1.00 94.56 86 ILE A C 1
ATOM 689 O O . ILE A 1 86 ? 17.106 -18.441 -6.554 1.00 94.56 86 ILE A O 1
ATOM 693 N N . PHE A 1 87 ? 17.553 -16.940 -4.945 1.00 95.31 87 PHE A N 1
ATOM 694 C CA . PHE A 1 87 ? 17.759 -17.932 -3.881 1.00 95.31 87 PHE A CA 1
ATOM 695 C C . PHE A 1 87 ? 16.499 -18.745 -3.572 1.00 95.31 87 PHE A C 1
ATOM 697 O O . PHE A 1 87 ? 16.591 -19.936 -3.286 1.00 95.31 87 PHE A O 1
ATOM 704 N N . ALA A 1 88 ? 15.324 -18.124 -3.659 1.00 94.75 88 ALA A N 1
ATOM 705 C CA . ALA A 1 88 ? 14.034 -18.780 -3.488 1.00 94.75 88 ALA A CA 1
ATOM 706 C C . ALA A 1 88 ? 13.605 -19.609 -4.717 1.00 94.75 88 ALA A C 1
ATOM 708 O O . ALA A 1 88 ? 12.541 -20.225 -4.691 1.00 94.75 88 ALA A O 1
ATOM 709 N N . GLY A 1 89 ? 14.398 -19.627 -5.797 1.00 93.69 89 GLY A N 1
ATOM 710 C CA . GLY A 1 89 ? 14.072 -20.334 -7.038 1.00 93.69 89 GLY A CA 1
ATOM 711 C C . GLY A 1 89 ? 12.902 -19.715 -7.810 1.00 93.69 89 GLY A C 1
ATOM 712 O O . GLY A 1 89 ? 12.264 -20.394 -8.614 1.00 93.69 89 GLY A O 1
ATOM 713 N N . MET A 1 90 ? 12.588 -18.442 -7.561 1.00 94.12 90 MET A N 1
ATOM 714 C CA . MET A 1 90 ? 11.506 -17.733 -8.237 1.00 94.12 90 MET A CA 1
ATOM 715 C C . MET A 1 90 ? 11.930 -17.322 -9.646 1.00 94.12 90 MET A C 1
ATOM 717 O O . MET A 1 90 ? 13.028 -16.813 -9.872 1.00 94.12 90 MET A O 1
ATOM 721 N N . GLN A 1 91 ? 11.023 -17.482 -10.606 1.00 92.38 91 GLN A N 1
ATOM 722 C CA . GLN A 1 91 ? 11.249 -17.006 -11.963 1.00 92.38 91 GLN A CA 1
ATOM 723 C C . GLN A 1 91 ? 11.036 -15.489 -12.038 1.00 92.38 91 GLN A C 1
ATOM 725 O O . GLN A 1 91 ? 9.955 -14.984 -11.716 1.00 92.38 91 GLN A O 1
ATOM 730 N N . LEU A 1 92 ? 12.061 -14.767 -12.496 1.00 92.94 92 LEU A N 1
ATOM 731 C CA . LEU A 1 92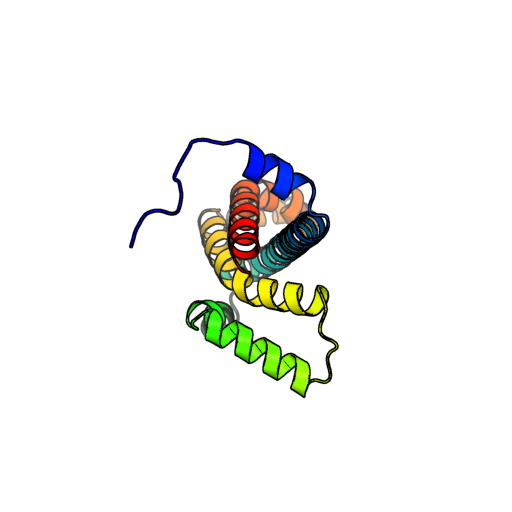 ? 11.992 -13.318 -12.676 1.00 92.94 92 LEU A CA 1
ATOM 732 C C . LEU A 1 92 ? 10.929 -12.966 -13.717 1.00 92.94 92 LEU A C 1
ATOM 734 O O . LEU A 1 92 ? 10.954 -13.442 -14.853 1.00 92.94 92 LEU A O 1
ATOM 738 N N . SER A 1 93 ? 9.972 -12.145 -13.303 1.00 93.56 93 SER A N 1
ATOM 739 C CA . SER A 1 93 ? 8.828 -11.746 -14.113 1.00 93.56 93 SER A CA 1
ATOM 740 C C . SER A 1 93 ? 8.244 -10.423 -13.619 1.00 93.56 93 SER A C 1
ATOM 742 O O . SER A 1 93 ? 8.598 -9.913 -12.557 1.00 93.56 93 SER A O 1
ATOM 744 N N . LEU A 1 94 ? 7.268 -9.889 -14.352 1.00 92.00 94 LEU A N 1
ATOM 745 C CA . LEU A 1 94 ? 6.480 -8.737 -13.902 1.00 92.00 94 LEU A CA 1
ATOM 746 C C . LEU A 1 94 ? 5.815 -8.961 -12.535 1.00 92.00 94 LEU A C 1
ATOM 748 O O . LEU A 1 94 ? 5.596 -8.003 -11.800 1.00 92.00 94 LEU A O 1
ATOM 752 N N . VAL A 1 95 ? 5.524 -10.212 -12.166 1.00 93.19 95 VAL A N 1
ATOM 753 C CA . VAL A 1 95 ? 4.928 -10.543 -10.866 1.00 93.19 95 VAL A CA 1
ATOM 754 C C . VAL A 1 95 ? 5.932 -10.332 -9.736 1.00 93.19 95 VAL A C 1
ATOM 756 O O . VAL A 1 95 ? 5.586 -9.722 -8.728 1.00 93.19 95 VAL A O 1
ATOM 759 N N . THR A 1 96 ? 7.181 -10.779 -9.906 1.00 93.69 96 THR A N 1
ATOM 760 C CA . THR A 1 96 ? 8.229 -10.580 -8.891 1.00 93.69 96 THR A CA 1
ATOM 761 C C . THR A 1 96 ? 8.585 -9.105 -8.740 1.00 93.69 96 THR A C 1
ATOM 763 O O . THR A 1 96 ? 8.798 -8.647 -7.622 1.00 93.69 96 THR A O 1
ATOM 766 N N . VAL A 1 97 ? 8.564 -8.346 -9.844 1.00 94.19 97 VAL A N 1
ATOM 767 C CA . VAL A 1 97 ? 8.710 -6.882 -9.815 1.00 94.19 97 VAL A CA 1
ATOM 768 C C . VAL A 1 97 ? 7.548 -6.251 -9.045 1.00 94.19 97 VAL A C 1
ATOM 770 O O . VAL A 1 97 ? 7.771 -5.540 -8.071 1.00 94.19 97 VAL A O 1
ATOM 773 N N . THR A 1 98 ? 6.302 -6.591 -9.385 1.00 95.75 98 THR A N 1
ATOM 774 C CA . THR A 1 98 ? 5.113 -6.061 -8.692 1.00 95.75 98 THR A CA 1
ATOM 775 C C . THR A 1 98 ? 5.153 -6.351 -7.190 1.00 95.75 98 THR A C 1
ATOM 777 O O . THR A 1 98 ? 4.851 -5.471 -6.390 1.00 95.75 98 THR A O 1
ATOM 780 N N . ALA A 1 99 ? 5.574 -7.552 -6.783 1.00 95.31 99 ALA A N 1
ATOM 781 C CA . ALA A 1 99 ? 5.734 -7.904 -5.373 1.00 95.31 99 ALA A CA 1
ATOM 782 C C . ALA A 1 99 ? 6.763 -7.013 -4.652 1.00 95.31 99 ALA A C 1
ATOM 784 O O . ALA A 1 99 ? 6.513 -6.579 -3.527 1.00 95.31 99 ALA A O 1
ATOM 785 N N . GLY A 1 100 ? 7.885 -6.697 -5.306 1.00 94.88 100 GLY A N 1
ATOM 786 C CA . GLY A 1 100 ? 8.874 -5.755 -4.782 1.00 94.88 100 GLY A CA 1
ATOM 787 C C . GLY A 1 100 ? 8.314 -4.343 -4.621 1.00 94.88 100 GLY A C 1
ATOM 788 O O . GLY A 1 100 ? 8.447 -3.746 -3.555 1.00 94.88 100 GLY A O 1
ATOM 789 N N . HIS A 1 101 ? 7.594 -3.845 -5.627 1.00 96.12 101 HIS A N 1
ATOM 790 C CA . HIS A 1 101 ? 6.957 -2.529 -5.556 1.00 96.12 101 HIS A CA 1
ATOM 791 C C . HIS A 1 101 ? 5.887 -2.463 -4.456 1.00 96.12 101 HIS A C 1
ATOM 793 O O . HIS A 1 101 ? 5.793 -1.453 -3.765 1.00 96.12 101 HIS A O 1
ATOM 799 N N . ILE A 1 102 ? 5.125 -3.540 -4.219 1.00 96.94 102 ILE A N 1
ATOM 800 C CA . ILE A 1 102 ? 4.185 -3.614 -3.085 1.00 96.94 102 ILE A CA 1
ATOM 801 C C . ILE A 1 102 ? 4.929 -3.457 -1.756 1.00 96.94 102 ILE A C 1
ATOM 803 O O . ILE A 1 102 ? 4.470 -2.702 -0.900 1.00 96.94 102 ILE A O 1
ATOM 807 N N . LEU A 1 103 ? 6.068 -4.139 -1.581 1.00 95.69 103 LEU A N 1
ATOM 808 C CA . LEU A 1 103 ? 6.870 -4.060 -0.356 1.00 95.69 103 LEU A CA 1
ATOM 809 C C . LEU A 1 103 ? 7.363 -2.630 -0.090 1.00 95.69 103 LEU A C 1
ATOM 811 O O . LEU A 1 103 ? 7.292 -2.164 1.045 1.00 95.69 103 LEU A O 1
ATOM 815 N N . ILE A 1 104 ? 7.815 -1.937 -1.137 1.00 94.88 104 ILE A N 1
ATOM 816 C CA . ILE A 1 104 ? 8.304 -0.553 -1.059 1.00 94.88 104 ILE A CA 1
ATOM 817 C C . ILE A 1 104 ? 7.146 0.426 -0.809 1.00 94.88 104 ILE A C 1
ATOM 819 O O . ILE A 1 104 ? 7.259 1.323 0.021 1.00 94.88 104 ILE A O 1
ATOM 823 N N . CYS A 1 105 ? 6.003 0.237 -1.473 1.00 96.88 105 CYS A N 1
ATOM 824 C CA . CYS A 1 105 ? 4.852 1.143 -1.389 1.00 96.88 105 CYS A CA 1
ATOM 825 C C . CYS A 1 105 ? 4.035 0.997 -0.096 1.00 96.88 105 CYS A C 1
ATOM 827 O O . CYS A 1 105 ? 3.364 1.944 0.327 1.00 96.88 105 CYS A O 1
ATOM 829 N N . LEU A 1 106 ? 4.052 -0.182 0.533 1.00 97.81 106 LEU A N 1
ATOM 830 C CA . LEU A 1 106 ? 3.263 -0.482 1.728 1.00 97.81 106 LEU A CA 1
ATOM 831 C C . LEU A 1 106 ? 3.456 0.524 2.882 1.00 97.81 106 LEU A C 1
ATOM 833 O O . LEU A 1 106 ? 2.436 1.024 3.366 1.00 97.81 106 LEU A O 1
ATOM 837 N N . PRO A 1 107 ? 4.682 0.869 3.335 1.00 97.25 107 PRO A N 1
ATOM 838 C CA . PRO A 1 107 ? 4.863 1.830 4.427 1.00 97.25 107 PRO A CA 1
ATOM 839 C C . PRO A 1 107 ? 4.224 3.192 4.135 1.00 97.25 107 PRO A C 1
ATOM 841 O O . PRO A 1 107 ? 3.536 3.739 4.998 1.00 97.25 107 PRO A O 1
ATOM 844 N N . PHE A 1 108 ? 4.356 3.705 2.909 1.00 97.19 108 PHE A N 1
ATOM 845 C CA . PHE A 1 108 ? 3.755 4.981 2.508 1.00 97.19 108 PHE A CA 1
ATOM 846 C C . PHE A 1 108 ? 2.229 4.947 2.587 1.00 97.19 108 PHE A C 1
ATOM 848 O O . PHE A 1 108 ? 1.608 5.859 3.138 1.00 97.19 108 PHE A O 1
ATOM 855 N N . SER A 1 109 ? 1.621 3.865 2.092 1.00 98.12 109 SER A N 1
ATOM 856 C CA . SER A 1 109 ? 0.177 3.663 2.198 1.00 98.12 109 SER A CA 1
ATOM 857 C C . SER A 1 109 ? -0.287 3.621 3.656 1.00 98.12 109 SER A C 1
ATOM 859 O O . SER A 1 109 ? -1.251 4.291 4.030 1.00 98.12 109 SER A O 1
ATOM 861 N N . VAL A 1 110 ? 0.433 2.875 4.498 1.00 98.06 110 VAL A N 1
ATOM 862 C CA . VAL A 1 110 ? 0.121 2.722 5.921 1.00 98.06 110 VAL A CA 1
ATOM 863 C C . VAL A 1 110 ? 0.184 4.060 6.651 1.00 98.06 110 VAL A C 1
ATOM 865 O O . VAL A 1 110 ? -0.747 4.372 7.389 1.00 98.06 110 VAL A O 1
ATOM 868 N N . VAL A 1 111 ? 1.222 4.873 6.430 1.00 97.06 111 VAL A N 1
ATOM 869 C CA . VAL A 1 111 ? 1.352 6.195 7.069 1.00 97.06 111 VAL A CA 1
ATOM 870 C C . VAL A 1 111 ? 0.180 7.106 6.704 1.00 97.06 111 VAL A C 1
ATOM 872 O O . VAL A 1 111 ? -0.453 7.677 7.596 1.00 97.06 111 VAL A O 1
ATOM 875 N N . ILE A 1 112 ? -0.144 7.212 5.410 1.00 96.88 112 ILE A N 1
ATOM 876 C CA . ILE A 1 112 ? -1.264 8.042 4.945 1.00 96.88 112 ILE A CA 1
ATOM 877 C C . ILE A 1 112 ? -2.563 7.585 5.592 1.00 96.88 112 ILE A C 1
ATOM 879 O O . ILE A 1 112 ? -3.316 8.394 6.134 1.00 96.88 112 ILE A O 1
ATOM 883 N N . LEU A 1 113 ? -2.842 6.286 5.541 1.00 97.62 113 LEU A N 1
ATOM 884 C CA . LEU A 1 113 ? -4.119 5.767 5.999 1.00 97.62 113 LEU A CA 1
ATOM 885 C C . LEU A 1 113 ? -4.243 5.835 7.519 1.00 97.62 113 LEU A C 1
ATOM 887 O O . LEU A 1 113 ? -5.306 6.226 7.989 1.00 97.62 113 LEU A O 1
ATOM 891 N N . ILE A 1 114 ? -3.184 5.566 8.292 1.00 96.12 114 ILE A N 1
ATOM 892 C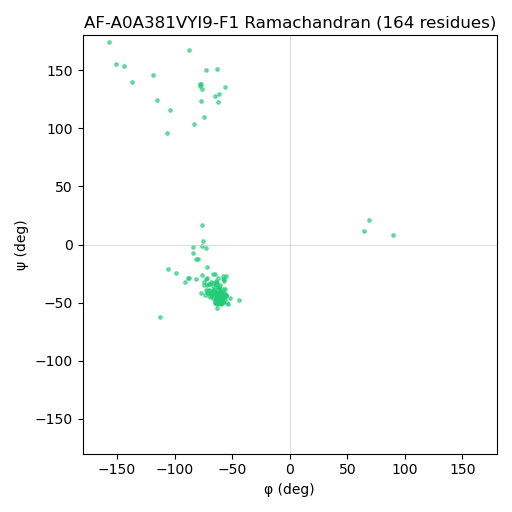 CA . ILE A 1 114 ? -3.204 5.752 9.754 1.00 96.12 114 ILE A CA 1
ATOM 893 C C . ILE A 1 114 ? -3.622 7.182 10.095 1.00 96.12 114 ILE A C 1
ATOM 895 O O . ILE A 1 114 ? -4.583 7.360 10.838 1.00 96.12 114 ILE A O 1
ATOM 899 N N . SER A 1 115 ? -2.991 8.188 9.480 1.00 94.44 115 SER A N 1
ATOM 900 C CA . SER A 1 115 ? -3.339 9.596 9.714 1.00 94.44 115 SER A CA 1
ATOM 901 C C . SER A 1 115 ? -4.820 9.886 9.431 1.00 94.44 115 SER A C 1
ATOM 903 O O 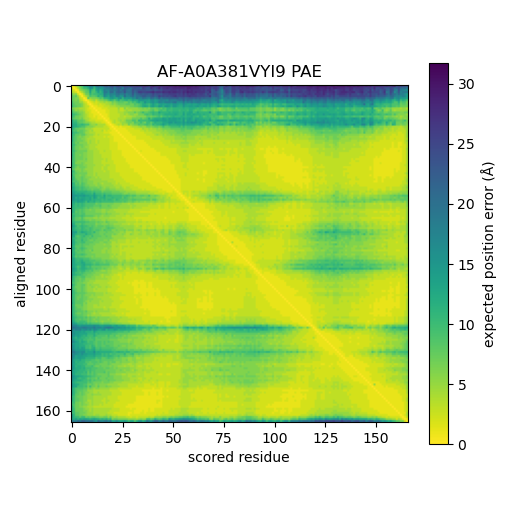. SER A 1 115 ? -5.480 10.618 10.170 1.00 94.44 115 SER A O 1
ATOM 905 N N . ARG A 1 116 ? -5.381 9.273 8.384 1.00 94.44 116 ARG A N 1
ATOM 906 C CA . ARG A 1 116 ? -6.792 9.451 8.008 1.00 94.44 116 ARG A CA 1
ATOM 907 C C . ARG A 1 116 ? -7.760 8.713 8.929 1.00 94.44 116 ARG A C 1
ATOM 909 O O . ARG A 1 116 ? -8.841 9.234 9.184 1.00 94.44 116 ARG A O 1
ATOM 916 N N . PHE A 1 117 ? -7.383 7.546 9.442 1.00 93.19 117 PHE A N 1
ATOM 917 C CA . PHE A 1 117 ? -8.175 6.797 10.419 1.00 93.19 117 PHE A CA 1
ATOM 918 C C . PHE A 1 117 ? -8.125 7.419 11.827 1.00 93.19 117 PHE A C 1
ATOM 920 O O . PHE A 1 117 ? -9.113 7.341 12.557 1.00 93.19 117 PHE A O 1
ATOM 927 N N . GLU A 1 118 ? -7.009 8.043 12.215 1.00 91.75 118 GLU A N 1
ATOM 928 C CA . GLU A 1 118 ? -6.876 8.766 13.490 1.00 91.75 118 GLU A CA 1
ATOM 929 C C . GLU A 1 118 ? -7.690 10.064 13.513 1.00 91.75 118 GLU A C 1
ATOM 931 O O . GLU A 1 118 ? -8.258 10.410 14.544 1.00 91.75 118 GLU A O 1
ATOM 936 N N . GLY A 1 119 ? -7.810 10.754 12.373 1.00 85.44 119 GLY A N 1
ATOM 937 C CA . GLY A 1 119 ? -8.634 11.962 12.246 1.00 85.44 119 GLY A CA 1
ATOM 938 C C . GLY A 1 119 ? -10.151 11.721 12.246 1.00 85.44 119 GLY A C 1
ATOM 939 O O . GLY A 1 119 ? -10.914 12.681 12.163 1.00 85.44 119 GLY A O 1
ATOM 940 N N . PHE A 1 120 ? -10.596 10.464 12.305 1.00 85.38 120 PHE A N 1
ATOM 941 C CA . PHE A 1 120 ? -12.001 10.059 12.267 1.00 85.38 120 PHE A CA 1
ATOM 942 C C . PHE A 1 120 ? -12.412 9.406 13.593 1.00 85.38 120 PHE A C 1
ATOM 944 O O . PHE A 1 120 ? -11.811 8.411 14.014 1.00 85.38 120 PHE A O 1
ATOM 951 N N . ASP A 1 121 ? -13.461 9.950 14.217 1.00 88.38 121 ASP A N 1
ATOM 952 C CA . ASP A 1 121 ? -13.972 9.480 15.505 1.00 88.38 121 ASP A CA 1
ATOM 953 C C . ASP A 1 121 ? -14.537 8.053 15.412 1.00 88.38 121 ASP A C 1
ATOM 955 O O . ASP A 1 121 ? -15.389 7.736 14.580 1.00 88.38 121 ASP A O 1
ATOM 959 N N . LYS A 1 122 ? -14.061 7.190 16.311 1.00 88.88 122 LYS A N 1
ATOM 960 C CA . LYS A 1 122 ? -14.495 5.800 16.443 1.00 88.88 122 LYS A CA 1
ATOM 961 C C . LYS A 1 122 ? -15.965 5.692 16.866 1.00 88.88 122 LYS A C 1
ATOM 963 O O . LYS A 1 122 ? -16.606 4.700 16.523 1.00 88.88 122 LYS A O 1
ATOM 968 N N . SER A 1 123 ? -16.511 6.710 17.536 1.00 92.12 123 SER A N 1
ATOM 969 C CA . SER A 1 123 ? -17.908 6.735 17.991 1.00 92.12 123 SER A CA 1
ATOM 970 C C . SER A 1 123 ? -18.917 6.553 16.850 1.00 92.12 123 SER A C 1
ATOM 972 O O . SER A 1 123 ? -19.971 5.958 17.048 1.00 92.12 123 SER A O 1
ATOM 974 N N . LEU A 1 124 ? -18.583 6.988 15.631 1.00 92.25 124 LEU A N 1
ATOM 975 C CA . LEU A 1 124 ? -19.433 6.811 14.452 1.00 92.25 124 LEU A CA 1
ATOM 976 C C . LEU A 1 124 ? -19.507 5.343 13.997 1.00 92.25 124 LEU A C 1
ATOM 978 O O . LEU A 1 124 ? -20.553 4.898 13.524 1.00 92.25 124 LEU A O 1
ATOM 982 N N . GLU A 1 125 ? -18.421 4.579 14.155 1.00 92.94 125 GLU A N 1
ATOM 983 C CA . GLU A 1 125 ? -18.432 3.132 13.901 1.00 92.94 125 GLU A CA 1
ATOM 984 C C . GLU A 1 125 ? -19.217 2.397 14.995 1.00 92.94 125 GLU A C 1
ATOM 986 O O . GLU A 1 125 ? -20.002 1.506 14.687 1.00 92.94 125 GLU A O 1
ATOM 991 N N . GLU A 1 126 ? -19.049 2.795 16.258 1.00 92.12 126 GLU A N 1
ATOM 992 C CA . GLU A 1 126 ? -19.767 2.214 17.402 1.00 92.12 126 GLU A CA 1
ATOM 993 C C . GLU A 1 126 ? -21.279 2.472 17.302 1.00 92.12 126 GLU A C 1
ATOM 995 O O . GLU A 1 126 ? -22.060 1.529 17.372 1.00 92.12 126 GLU A O 1
ATOM 1000 N N . ALA A 1 127 ? -21.695 3.700 16.978 1.00 94.69 127 ALA A N 1
ATOM 1001 C CA . ALA A 1 127 ? -23.102 4.047 16.776 1.00 94.69 127 ALA A CA 1
ATOM 1002 C C . ALA A 1 127 ? -23.750 3.264 15.620 1.00 94.69 127 ALA A C 1
ATOM 1004 O O . ALA A 1 127 ? -24.912 2.874 15.699 1.00 94.69 127 ALA A O 1
ATOM 1005 N N . SER A 1 128 ? -23.005 3.007 14.540 1.00 95.19 128 SER A N 1
ATOM 1006 C CA . SER A 1 128 ? -23.476 2.158 13.439 1.00 95.19 128 SER A CA 1
ATOM 1007 C C . SER A 1 128 ? -23.745 0.722 13.894 1.00 95.19 128 SER A C 1
ATOM 1009 O O . SER A 1 128 ? -24.753 0.141 13.491 1.00 95.19 128 SER A O 1
ATOM 1011 N N . LEU A 1 129 ? -22.860 0.165 14.725 1.00 94.44 129 LEU A N 1
ATOM 1012 C CA . LEU A 1 129 ? -23.012 -1.180 15.280 1.00 94.44 129 LEU A CA 1
ATOM 1013 C C . LEU A 1 129 ? -24.175 -1.240 16.284 1.00 94.44 129 LEU A C 1
ATOM 1015 O O . LEU A 1 129 ? -24.948 -2.195 16.260 1.00 94.44 129 LEU A O 1
ATOM 1019 N N . ASP A 1 130 ? -24.352 -0.199 17.102 1.00 96.31 130 ASP A N 1
ATOM 1020 C CA . ASP A 1 130 ? -25.460 -0.081 18.062 1.00 96.31 130 ASP A CA 1
ATOM 1021 C C . ASP A 1 130 ? -26.831 -0.000 17.369 1.00 96.31 130 ASP A C 1
ATOM 1023 O O . ASP A 1 130 ? -27.828 -0.511 17.879 1.00 96.31 130 ASP A O 1
ATOM 1027 N N . LEU A 1 131 ? -26.886 0.584 16.167 1.00 96.00 131 LEU A N 1
ATOM 1028 C CA . LEU A 1 131 ? -28.078 0.600 15.309 1.00 96.00 131 LEU A CA 1
ATOM 1029 C C . LEU A 1 131 ? -28.351 -0.748 14.608 1.00 96.00 131 LEU A C 1
ATOM 1031 O O . LEU A 1 131 ? -29.303 -0.855 13.833 1.00 96.00 131 LEU A O 1
ATOM 1035 N N . GLY A 1 132 ? -27.550 -1.781 14.886 1.00 95.81 132 GLY A N 1
ATOM 1036 C CA . GLY A 1 132 ? -27.740 -3.143 14.391 1.00 95.81 132 GLY A CA 1
ATOM 1037 C C . GLY A 1 132 ? -27.061 -3.443 13.054 1.00 95.81 132 GLY A C 1
ATOM 1038 O O . GLY A 1 132 ? -27.289 -4.519 12.495 1.00 95.81 132 GLY A O 1
ATOM 1039 N N . GLU A 1 133 ? -26.234 -2.535 12.524 1.00 96.12 133 GLU A N 1
ATOM 1040 C CA . GLU A 1 133 ? -25.403 -2.864 11.365 1.00 96.12 133 GLU A CA 1
ATOM 1041 C C . GLU A 1 133 ? -24.253 -3.800 11.760 1.00 96.12 133 GLU A C 1
ATOM 1043 O O . GLU A 1 133 ? -23.741 -3.783 12.878 1.00 96.12 133 GLU A O 1
ATOM 1048 N N . ASN A 1 134 ? -23.824 -4.642 10.820 1.00 94.12 134 ASN A N 1
ATOM 1049 C CA . ASN A 1 134 ? -22.634 -5.466 10.998 1.00 94.12 134 ASN A CA 1
ATOM 1050 C C . ASN A 1 134 ? -21.357 -4.729 10.551 1.00 94.12 134 ASN A C 1
ATOM 1052 O O . ASN A 1 134 ? -21.399 -3.737 9.828 1.00 94.12 134 ASN A O 1
ATOM 1056 N N . ALA A 1 135 ? -20.189 -5.272 10.905 1.00 90.31 135 ALA A N 1
ATOM 1057 C CA . ALA A 1 135 ? -18.896 -4.641 10.623 1.00 90.31 135 ALA A CA 1
ATOM 1058 C C . ALA A 1 135 ? -18.620 -4.359 9.131 1.00 90.31 135 ALA A C 1
ATOM 1060 O O . ALA A 1 135 ? -17.838 -3.459 8.816 1.00 90.31 135 ALA A O 1
ATOM 1061 N N . TRP A 1 136 ? -19.214 -5.130 8.213 1.00 93.31 136 TRP A N 1
ATOM 1062 C CA . TRP A 1 136 ? -19.077 -4.899 6.773 1.00 93.31 136 TRP A CA 1
ATOM 1063 C C . TRP A 1 136 ? -19.945 -3.726 6.306 1.00 93.31 136 TRP A C 1
ATOM 1065 O O . TRP A 1 136 ? -19.482 -2.881 5.541 1.00 93.31 136 TRP A O 1
ATOM 1075 N N . GLN A 1 137 ? -21.178 -3.643 6.808 1.00 95.69 137 GLN A N 1
ATOM 1076 C CA . GLN A 1 137 ? -22.087 -2.528 6.554 1.00 95.69 137 GLN A CA 1
ATOM 1077 C C . GLN A 1 137 ? -21.526 -1.221 7.127 1.00 95.69 137 GLN A C 1
ATOM 1079 O O . GLN A 1 137 ? -21.380 -0.263 6.366 1.00 95.69 137 GLN A O 1
ATOM 1084 N N . THR A 1 138 ? -21.065 -1.229 8.384 1.00 94.44 138 THR A N 1
ATOM 1085 C CA . THR A 1 138 ? -20.387 -0.083 9.012 1.00 94.44 138 THR A CA 1
ATOM 1086 C C . THR A 1 138 ? -19.184 0.368 8.190 1.00 94.44 138 THR A C 1
ATOM 1088 O O . THR A 1 138 ? -19.017 1.560 7.927 1.00 94.44 138 THR A O 1
ATOM 1091 N N . PHE A 1 139 ? -18.359 -0.575 7.715 1.00 92.00 139 PHE A N 1
ATOM 1092 C CA . PHE A 1 139 ? -17.211 -0.232 6.883 1.00 92.00 139 PHE A CA 1
ATOM 1093 C C . PHE A 1 139 ? -17.634 0.457 5.584 1.00 92.00 139 PHE A C 1
ATOM 1095 O O . PHE A 1 139 ? -17.099 1.508 5.255 1.00 92.00 139 PHE A O 1
ATOM 1102 N N . TYR A 1 140 ? -18.585 -0.108 4.839 1.00 94.25 140 TYR A N 1
ATOM 1103 C CA . TYR A 1 140 ? -18.964 0.431 3.533 1.00 94.25 140 TYR A CA 1
ATOM 1104 C C . TYR A 1 140 ? -19.738 1.754 3.631 1.00 94.25 140 TYR A C 1
ATOM 1106 O O . TYR A 1 140 ? -19.587 2.618 2.771 1.00 94.25 140 TYR A O 1
ATOM 1114 N N . ARG A 1 141 ? -20.569 1.920 4.666 1.00 94.19 141 ARG A N 1
ATOM 1115 C CA . ARG A 1 141 ? -21.468 3.075 4.817 1.00 94.19 141 ARG A CA 1
ATOM 1116 C C . ARG A 1 141 ? -20.856 4.230 5.595 1.00 94.19 141 ARG A C 1
ATOM 1118 O O . ARG A 1 141 ? -21.178 5.375 5.300 1.00 94.19 141 ARG A O 1
ATOM 1125 N N . ILE A 1 142 ? -19.989 3.939 6.564 1.00 94.12 142 ILE A N 1
ATOM 1126 C CA . ILE A 1 142 ? -19.414 4.944 7.463 1.00 94.12 142 ILE A CA 1
ATOM 1127 C C . ILE A 1 142 ? -17.919 5.085 7.204 1.00 94.12 142 ILE A C 1
ATOM 1129 O O . ILE A 1 142 ? -17.464 6.141 6.767 1.00 94.12 142 ILE A O 1
ATOM 1133 N N . THR A 1 143 ? -17.147 4.019 7.415 1.00 92.12 143 THR A N 1
ATOM 1134 C CA . THR A 1 143 ? -15.682 4.101 7.379 1.00 92.12 143 THR A CA 1
ATOM 1135 C C . THR A 1 143 ? -15.172 4.495 5.990 1.00 92.12 143 THR A C 1
ATOM 1137 O O . THR A 1 143 ? -14.444 5.475 5.863 1.00 92.12 143 THR A O 1
ATOM 1140 N N . PHE A 1 144 ? -15.559 3.764 4.941 1.00 91.94 144 PHE A N 1
ATOM 1141 C CA . PHE A 1 144 ? -15.048 3.912 3.577 1.00 91.94 144 PHE A CA 1
ATOM 1142 C C . PHE A 1 144 ? -15.309 5.305 2.979 1.00 91.94 144 PHE A C 1
ATOM 1144 O O . PHE A 1 144 ? -14.352 5.889 2.471 1.00 91.94 144 PHE A O 1
ATOM 1151 N N . PRO A 1 145 ? -16.515 5.902 3.079 1.00 92.50 145 PRO A N 1
ATOM 1152 C CA . PRO A 1 145 ? -16.743 7.274 2.623 1.00 92.50 145 PRO A CA 1
ATOM 1153 C C . PRO A 1 145 ? -15.889 8.306 3.366 1.00 92.50 145 PRO A C 1
ATOM 1155 O O . PRO A 1 145 ? -15.374 9.236 2.747 1.00 92.50 145 PRO A O 1
ATOM 1158 N N . ILE A 1 146 ? -15.684 8.129 4.675 1.00 91.38 146 ILE A N 1
ATOM 1159 C CA . ILE A 1 146 ? -14.929 9.080 5.500 1.00 91.38 146 ILE A CA 1
ATOM 1160 C C . ILE A 1 146 ? -13.424 9.000 5.215 1.00 91.38 146 ILE A C 1
ATOM 1162 O O . ILE A 1 146 ? -12.757 10.028 5.056 1.00 91.38 146 ILE A O 1
ATOM 1166 N N . VAL A 1 147 ? -12.876 7.786 5.097 1.00 93.50 147 VAL A N 1
ATOM 1167 C CA . VAL A 1 147 ? -11.456 7.587 4.761 1.00 93.50 147 VAL A CA 1
ATOM 1168 C C . VAL A 1 147 ? -11.186 7.628 3.254 1.00 93.50 147 VAL A C 1
ATOM 1170 O O . VAL A 1 147 ? -10.029 7.557 2.846 1.00 93.50 147 VAL A O 1
ATOM 1173 N N . GLY A 1 148 ? -12.217 7.782 2.417 1.00 94.88 148 GLY A N 1
ATOM 1174 C CA . GLY A 1 148 ? -12.136 7.669 0.958 1.00 94.88 148 GLY A CA 1
ATOM 1175 C C . GLY A 1 148 ? -11.139 8.631 0.311 1.00 94.88 148 GLY A C 1
ATOM 1176 O O . GLY A 1 148 ? -10.378 8.232 -0.569 1.00 94.88 148 GLY A O 1
ATOM 1177 N N . SER A 1 149 ? -11.047 9.870 0.806 1.00 93.81 149 SER A N 1
ATOM 1178 C CA . SER A 1 149 ? -10.022 10.827 0.359 1.00 93.81 149 SER A CA 1
ATOM 1179 C C . SER A 1 149 ? -8.599 10.370 0.702 1.00 93.81 149 SER A C 1
ATOM 1181 O O . SER A 1 149 ? -7.670 10.593 -0.071 1.00 93.81 149 SER A O 1
ATOM 1183 N N . GLY A 1 150 ? -8.435 9.667 1.823 1.00 96.19 150 GLY A N 1
ATOM 1184 C CA . GLY A 1 150 ? -7.191 9.015 2.224 1.00 96.19 150 GLY A CA 1
ATOM 1185 C C . GLY A 1 150 ? -6.811 7.836 1.341 1.00 96.19 150 GLY A C 1
ATOM 1186 O O . GLY A 1 150 ? -5.650 7.695 0.970 1.00 96.19 150 GLY A O 1
ATOM 1187 N N . ILE A 1 151 ? -7.795 7.016 0.971 1.00 97.62 151 ILE A N 1
ATOM 1188 C CA . ILE A 1 151 ? -7.610 5.893 0.046 1.00 97.62 151 ILE A CA 1
ATOM 1189 C C . ILE A 1 151 ? -7.157 6.411 -1.318 1.00 97.62 151 ILE A C 1
ATOM 1191 O O . ILE A 1 151 ? -6.187 5.897 -1.870 1.00 97.62 151 ILE A O 1
ATOM 1195 N N . LEU A 1 152 ? -7.804 7.459 -1.838 1.00 97.94 152 LEU A N 1
ATOM 1196 C CA . LEU A 1 152 ? -7.410 8.069 -3.107 1.00 97.94 152 LEU A CA 1
ATOM 1197 C C . LEU A 1 152 ? -5.996 8.661 -3.039 1.00 97.94 152 LEU A C 1
ATOM 1199 O O . LEU A 1 152 ? -5.196 8.424 -3.940 1.00 97.94 152 LEU A O 1
ATOM 1203 N N . ALA A 1 153 ? -5.662 9.375 -1.960 1.00 97.75 153 ALA A N 1
ATOM 1204 C CA . ALA A 1 153 ? -4.315 9.903 -1.754 1.00 97.75 153 ALA A CA 1
ATOM 1205 C C . ALA A 1 153 ? -3.259 8.784 -1.693 1.00 97.75 153 ALA A C 1
ATOM 1207 O O . ALA A 1 153 ? -2.216 8.888 -2.334 1.00 97.75 153 ALA A O 1
ATOM 1208 N N . SER A 1 154 ? -3.552 7.690 -0.980 1.00 98.00 154 SER A N 1
ATOM 1209 C CA . SER A 1 154 ? -2.694 6.502 -0.916 1.00 98.00 154 SER A CA 1
ATOM 1210 C C . SER A 1 154 ? -2.495 5.874 -2.296 1.00 98.00 154 SER A C 1
ATOM 1212 O O . SER A 1 154 ? -1.357 5.615 -2.680 1.00 98.00 154 SER A O 1
ATOM 1214 N N . LEU A 1 155 ? -3.573 5.661 -3.061 1.00 98.12 155 LEU A N 1
ATOM 1215 C CA . LEU A 1 155 ? -3.508 5.093 -4.413 1.00 98.12 155 LEU A CA 1
ATOM 1216 C C . LEU A 1 155 ? -2.629 5.936 -5.333 1.00 98.12 155 LEU A C 1
ATOM 1218 O O . LEU A 1 155 ? -1.741 5.404 -5.990 1.00 98.12 155 LEU A O 1
ATOM 1222 N N . LEU A 1 156 ? -2.850 7.250 -5.357 1.00 98.12 156 LEU A N 1
ATOM 1223 C CA . LEU A 1 156 ? -2.105 8.149 -6.233 1.00 98.12 156 LEU A CA 1
ATOM 1224 C C . LEU A 1 156 ? -0.629 8.238 -5.837 1.00 98.12 156 LEU A C 1
ATOM 1226 O O . LEU A 1 156 ? 0.234 8.187 -6.714 1.00 98.12 156 LEU A O 1
ATOM 1230 N N . LEU A 1 157 ? -0.326 8.327 -4.537 1.00 97.94 157 LEU A N 1
ATOM 1231 C CA . LEU A 1 157 ? 1.060 8.383 -4.079 1.00 97.94 157 LEU A CA 1
ATOM 1232 C C . LEU A 1 157 ? 1.794 7.079 -4.389 1.00 97.94 157 LEU A C 1
ATOM 1234 O O . LEU A 1 157 ? 2.870 7.108 -4.973 1.00 97.94 157 LEU A O 1
ATOM 1238 N N . THR A 1 158 ? 1.212 5.937 -4.027 1.00 97.75 158 THR A N 1
ATOM 1239 C CA . THR A 1 158 ? 1.849 4.632 -4.259 1.00 97.75 158 THR A CA 1
ATOM 1240 C C . THR A 1 158 ? 1.968 4.301 -5.743 1.00 97.75 158 THR A C 1
ATOM 1242 O O . THR A 1 158 ? 2.967 3.717 -6.150 1.00 97.75 158 THR A O 1
ATOM 1245 N N . PHE A 1 159 ? 1.016 4.737 -6.575 1.00 98.06 159 PHE A N 1
ATOM 1246 C CA . PHE A 1 159 ? 1.154 4.656 -8.028 1.00 98.06 159 PHE A CA 1
ATOM 1247 C C . PHE A 1 159 ? 2.336 5.495 -8.509 1.00 98.06 159 PHE A C 1
ATOM 1249 O O . PHE A 1 159 ? 3.151 4.996 -9.272 1.00 98.06 159 PHE A O 1
ATOM 1256 N N . THR A 1 160 ? 2.446 6.740 -8.037 1.00 96.94 160 THR A N 1
ATOM 1257 C CA . THR A 1 160 ? 3.529 7.655 -8.421 1.00 96.94 160 THR A CA 1
ATOM 1258 C C . THR A 1 160 ? 4.890 7.087 -8.038 1.00 96.94 160 THR A C 1
ATOM 1260 O O . THR A 1 160 ? 5.755 7.000 -8.896 1.00 96.94 160 THR A O 1
ATOM 1263 N N . ILE A 1 161 ? 5.050 6.625 -6.794 1.00 94.88 161 ILE A N 1
ATOM 1264 C CA . ILE A 1 161 ? 6.289 5.995 -6.314 1.00 94.88 161 ILE A CA 1
ATOM 1265 C C . ILE A 1 161 ? 6.629 4.778 -7.177 1.00 94.88 161 ILE A C 1
ATOM 1267 O O . ILE A 1 161 ? 7.733 4.657 -7.690 1.00 94.88 161 ILE A O 1
ATOM 1271 N N . SER A 1 162 ? 5.660 3.888 -7.393 1.00 95.25 1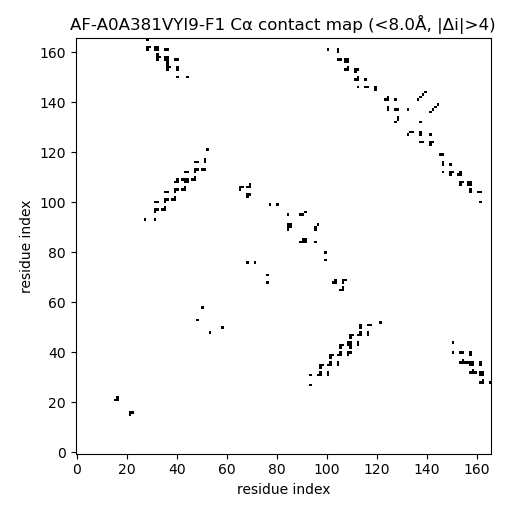62 SER A N 1
ATOM 1272 C CA . SER A 1 162 ? 5.891 2.688 -8.192 1.00 95.25 162 SER A CA 1
ATOM 1273 C C . SER A 1 162 ? 6.162 2.974 -9.670 1.00 95.25 162 SER A C 1
ATOM 1275 O O . SER A 1 162 ? 6.700 2.101 -10.341 1.00 95.25 162 SER A O 1
ATOM 1277 N N . PHE A 1 163 ? 5.688 4.099 -10.200 1.00 94.25 163 PHE A N 1
ATOM 1278 C CA . PHE A 1 163 ? 5.852 4.473 -11.601 1.00 94.25 163 PHE A CA 1
ATOM 1279 C C . PHE A 1 163 ? 7.160 5.234 -11.847 1.00 94.25 163 PHE A C 1
ATOM 1281 O O . PHE A 1 163 ? 7.691 5.162 -12.953 1.00 94.25 163 PHE A O 1
ATOM 1288 N N . ASP A 1 164 ? 7.651 5.958 -10.838 1.00 90.62 164 ASP A N 1
ATOM 1289 C CA . ASP A 1 164 ? 8.951 6.639 -10.854 1.00 90.62 164 ASP A CA 1
ATOM 1290 C C . ASP A 1 164 ? 10.119 5.643 -10.743 1.00 90.62 164 ASP A C 1
ATOM 1292 O O . ASP A 1 164 ? 11.182 5.864 -11.320 1.00 90.62 164 ASP A O 1
ATOM 1296 N N . GLU A 1 165 ? 9.898 4.513 -10.065 1.00 80.56 165 GLU A N 1
ATOM 1297 C CA . GLU A 1 165 ? 10.889 3.445 -9.906 1.00 80.56 165 GLU A CA 1
ATOM 1298 C C . GLU A 1 165 ? 11.012 2.554 -11.164 1.00 80.56 165 GLU A C 1
ATOM 1300 O O . GLU A 1 165 ? 10.001 2.165 -11.763 1.00 80.56 165 GLU A O 1
ATOM 1305 N N . PHE A 1 166 ? 12.257 2.236 -11.560 1.00 59.16 166 PHE A N 1
ATOM 1306 C CA . PHE A 1 166 ? 12.624 1.632 -12.857 1.00 59.16 166 PHE A CA 1
ATOM 1307 C C . PHE A 1 166 ? 12.982 0.139 -12.792 1.00 59.16 166 PHE A C 1
ATOM 1309 O O . PHE A 1 166 ? 13.812 -0.257 -11.944 1.00 59.16 166 PHE A O 1
#

Secondary structure (DSSP, 8-state):
---S-SS--SHHHHHHHT-HHHHHHHHHHHHHHHHHHHHHHHHHHHHHHHHHH---TTHHHHHHHHHHHHHS-HHHHHHHHHHHHHHTTPPPSHHHHHHHHHHHHHHHHHHHHHHHHHTS-THHHHHHHHTT--HHHHIIIIIHHHHHHHHHHHHHHHHHHHHH--

Sequence (166 aa):
MQFPITDWTFERYVTMWKKTKLHDALFASIKVGIFASVISTILGILVARAMTRYLFPFKKSVLGFIMLPMVFPEIIMGVGLLIFAIFAGMQLSLVTVTAGHILICLPFSVVILISRFEGFDKSLEEASLDLGENAWQTFYRITFPIVGSGILASLLLTFTISFDEF